Protein AF-A0A2R7T1H4-F1 (afdb_monomer_lite)

pLDDT: mean 83.09, std 16.17, range [51.97, 97.56]

Sequence (42 aa):
MKPTARQGRSTKVATIADVAALAGVSPMTVSRVVNGEANVRP

Radius of gyration: 16.77 Å; chains: 1; bounding box: 27×40×34 Å

Structure (mmCIF, N/CA/C/O backbone):
data_AF-A0A2R7T1H4-F1
#
_entry.id   AF-A0A2R7T1H4-F1
#
loop_
_atom_site.group_PDB
_atom_site.id
_atom_site.type_symbol
_atom_site.label_atom_id
_atom_site.label_alt_id
_atom_site.label_comp_id
_atom_site.label_asym_id
_atom_site.label_entity_id
_atom_site.label_seq_id
_atom_site.pdbx_PDB_ins_code
_atom_site.Cartn_x
_atom_site.Cartn_y
_atom_site.Cartn_z
_atom_site.occupancy
_atom_site.B_iso_or_equiv
_atom_site.auth_seq_id
_atom_site.auth_comp_id
_atom_site.auth_asym_id
_atom_site.auth_atom_id
_atom_site.pdbx_PDB_model_num
ATOM 1 N N . MET A 1 1 ? -13.868 30.950 26.767 1.00 53.09 1 MET A N 1
ATOM 2 C CA . MET A 1 1 ? -14.383 29.774 26.033 1.00 53.09 1 MET A CA 1
ATOM 3 C C . MET A 1 1 ? -13.268 29.285 25.122 1.00 53.09 1 MET A C 1
ATOM 5 O O . MET A 1 1 ? -12.884 30.009 24.216 1.00 53.09 1 MET A O 1
ATOM 9 N N . LYS A 1 2 ? -12.628 28.158 25.450 1.00 51.97 2 LYS A N 1
ATOM 10 C CA . LYS A 1 2 ? -11.515 27.618 24.654 1.00 51.97 2 LYS A CA 1
ATOM 11 C C . LYS A 1 2 ? -12.114 26.995 23.388 1.00 51.97 2 LYS A C 1
ATOM 13 O O . LYS A 1 2 ? -13.118 26.300 23.538 1.00 51.97 2 LYS A O 1
ATOM 18 N N . PRO A 1 3 ? -11.585 27.239 22.179 1.00 53.72 3 PRO A N 1
ATOM 19 C CA . PRO A 1 3 ? -12.113 26.587 20.992 1.00 53.72 3 PRO A CA 1
ATOM 20 C C . PRO A 1 3 ? -11.933 25.077 21.162 1.00 53.72 3 PRO A C 1
ATOM 22 O O . PRO A 1 3 ? -10.811 24.574 21.168 1.00 53.72 3 PRO A O 1
ATOM 25 N N . THR A 1 4 ? -13.048 24.370 21.361 1.00 60.94 4 THR A N 1
ATOM 26 C CA . THR A 1 4 ? -13.130 22.917 21.231 1.00 60.94 4 THR A CA 1
ATOM 27 C C . THR A 1 4 ? -12.539 22.594 19.875 1.00 60.94 4 THR A C 1
ATOM 29 O O . THR A 1 4 ? -13.078 23.038 18.858 1.00 60.94 4 THR A O 1
ATOM 32 N N . ALA A 1 5 ? -11.393 21.908 19.865 1.00 63.25 5 ALA A N 1
ATOM 33 C CA . ALA A 1 5 ? -10.800 21.411 18.641 1.00 63.25 5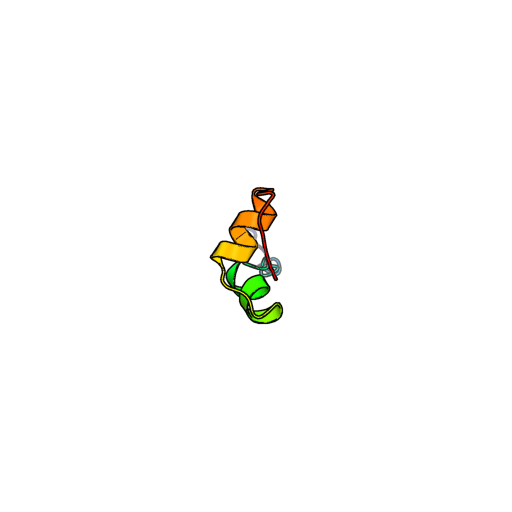 ALA A CA 1
ATOM 34 C C . ALA A 1 5 ? -11.923 20.702 17.893 1.00 63.25 5 ALA A C 1
ATOM 36 O O . ALA A 1 5 ? -12.477 19.717 18.388 1.00 63.25 5 ALA A O 1
ATOM 37 N N . ARG A 1 6 ? -12.334 21.274 16.753 1.00 59.69 6 ARG A N 1
ATOM 38 C CA . ARG A 1 6 ? -13.232 20.592 15.833 1.00 59.69 6 ARG A CA 1
ATOM 39 C C . ARG A 1 6 ? -12.622 19.217 15.690 1.00 59.69 6 ARG A C 1
ATOM 41 O O . ARG A 1 6 ? -11.445 19.118 15.343 1.00 59.69 6 ARG A O 1
ATOM 48 N N . GLN A 1 7 ? -13.403 18.200 16.020 1.00 61.16 7 GLN A N 1
ATOM 49 C CA . GLN A 1 7 ? -13.130 16.812 15.710 1.00 61.16 7 GLN A CA 1
ATOM 50 C C . GLN A 1 7 ? -13.123 16.718 14.183 1.00 61.16 7 GLN A C 1
ATOM 52 O O . GLN A 1 7 ? -14.080 16.292 13.546 1.00 61.16 7 GLN A O 1
ATOM 57 N N . GLY A 1 8 ? -12.087 17.312 13.589 1.00 54.81 8 GLY A N 1
ATOM 58 C CA . GLY A 1 8 ? -11.845 17.385 12.175 1.00 54.81 8 GLY A CA 1
ATOM 59 C C . GLY A 1 8 ? -11.782 15.946 11.767 1.00 54.81 8 GLY A C 1
ATOM 60 O O . GLY A 1 8 ? -11.002 15.189 12.342 1.00 54.81 8 GLY A O 1
ATOM 61 N N . ARG A 1 9 ? -12.716 15.578 10.893 1.00 61.22 9 ARG A N 1
ATOM 62 C CA . ARG A 1 9 ? -12.840 14.279 10.256 1.00 61.22 9 ARG A CA 1
ATOM 63 C C . ARG A 1 9 ? -11.459 13.645 10.189 1.00 61.22 9 ARG A C 1
ATOM 65 O O . ARG A 1 9 ? -10.655 14.062 9.364 1.00 61.22 9 ARG A O 1
ATOM 72 N N . SER A 1 10 ? -11.168 12.721 11.109 1.00 61.81 10 SER A N 1
ATOM 73 C CA . SER A 1 10 ? -9.953 11.928 11.016 1.00 61.81 10 SER A CA 1
ATOM 74 C C . SER A 1 10 ? -10.158 11.144 9.735 1.00 61.81 10 SER A C 1
ATOM 76 O O . SER A 1 10 ? -10.937 10.190 9.692 1.00 61.81 10 SER A O 1
ATOM 78 N N . THR A 1 11 ? -9.623 11.666 8.635 1.00 68.50 11 THR A N 1
ATOM 79 C CA . THR A 1 11 ? -9.562 10.961 7.370 1.00 68.50 11 THR A CA 1
ATOM 80 C C . THR A 1 11 ? -8.701 9.768 7.700 1.00 68.50 11 THR A C 1
ATOM 82 O O . THR A 1 11 ? -7.490 9.922 7.840 1.00 68.50 11 THR A O 1
ATOM 85 N N . LYS A 1 12 ? -9.339 8.625 7.979 1.00 76.56 12 LYS A N 1
ATOM 86 C CA . LYS A 1 12 ? -8.630 7.376 8.233 1.00 76.56 12 LYS A CA 1
ATOM 87 C C . LYS A 1 12 ? -7.646 7.213 7.084 1.00 76.56 12 LYS A C 1
ATOM 89 O O . LYS A 1 12 ? -8.061 7.066 5.937 1.00 76.56 12 LYS A O 1
ATOM 94 N N . VAL A 1 13 ? -6.366 7.360 7.397 1.00 87.50 13 VAL A N 1
ATOM 95 C CA . VAL A 1 13 ? -5.300 7.179 6.422 1.00 87.50 13 VAL A CA 1
ATOM 96 C C . VAL A 1 13 ? -5.251 5.687 6.145 1.00 87.50 13 VAL A C 1
ATOM 98 O O . VAL A 1 13 ? -5.217 4.898 7.090 1.00 87.50 13 VAL A O 1
ATOM 101 N N . ALA A 1 14 ? -5.301 5.311 4.867 1.00 91.31 14 ALA A N 1
ATOM 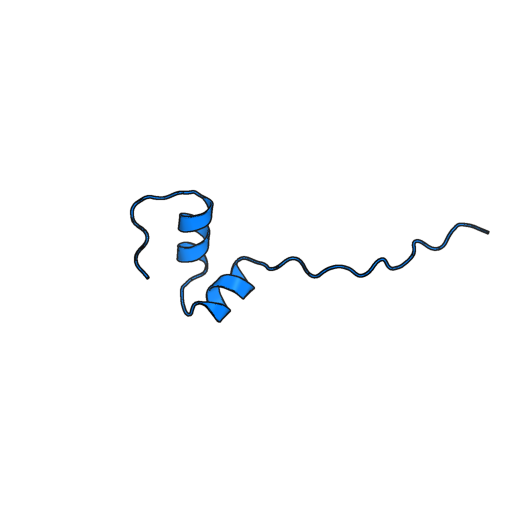102 C CA . ALA A 1 14 ? -5.158 3.918 4.479 1.00 91.31 14 ALA A CA 1
ATOM 103 C C . ALA A 1 14 ? -3.803 3.400 4.971 1.00 91.31 14 ALA A C 1
ATOM 105 O O . ALA A 1 14 ? -2.760 4.017 4.745 1.00 91.31 14 ALA A O 1
ATOM 106 N N . THR A 1 15 ? -3.832 2.279 5.673 1.00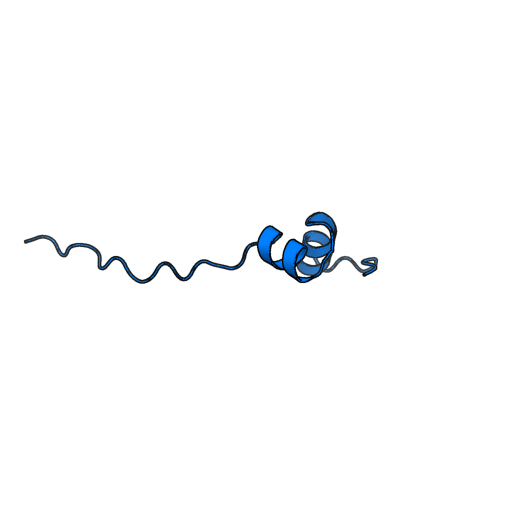 95.31 15 THR A N 1
ATOM 107 C CA . THR A 1 15 ? -2.646 1.611 6.192 1.00 95.31 15 THR A CA 1
ATOM 108 C C . THR A 1 15 ? -2.132 0.577 5.196 1.00 95.31 15 THR A C 1
ATOM 110 O O . THR A 1 15 ? -2.834 0.149 4.280 1.00 95.31 15 THR A O 1
ATOM 113 N N . ILE A 1 16 ? -0.904 0.106 5.417 1.00 96.69 16 ILE A N 1
ATOM 114 C CA . ILE A 1 16 ? -0.343 -1.033 4.678 1.00 96.69 16 ILE A CA 1
ATOM 115 C C . ILE A 1 16 ? -1.248 -2.269 4.799 1.00 96.69 16 ILE A C 1
ATOM 117 O O . ILE A 1 16 ? -1.402 -3.004 3.827 1.00 96.69 16 ILE A O 1
ATOM 121 N N . ALA A 1 17 ? -1.864 -2.489 5.966 1.00 96.81 17 ALA A N 1
ATOM 122 C CA . ALA A 1 17 ? -2.766 -3.615 6.184 1.00 96.81 17 ALA A CA 1
ATOM 123 C C . ALA A 1 17 ? -4.041 -3.503 5.334 1.00 96.81 17 ALA A C 1
ATOM 125 O O . ALA A 1 17 ? -4.462 -4.499 4.750 1.00 96.81 17 ALA A O 1
ATOM 126 N N . ASP A 1 18 ? -4.601 -2.296 5.208 1.00 96.19 18 ASP A N 1
ATOM 127 C CA . ASP A 1 18 ? -5.784 -2.049 4.374 1.00 96.19 18 ASP A CA 1
ATOM 128 C C . ASP A 1 18 ? -5.486 -2.351 2.900 1.00 96.19 18 ASP A C 1
ATOM 130 O O . ASP A 1 18 ? -6.252 -3.042 2.228 1.00 96.19 18 ASP A O 1
ATOM 134 N N . VAL A 1 19 ? -4.332 -1.886 2.408 1.00 96.25 19 VAL A N 1
ATOM 135 C CA . VAL A 1 19 ? -3.884 -2.140 1.032 1.00 96.25 19 VAL A CA 1
ATOM 136 C C . VAL A 1 19 ? -3.607 -3.627 0.807 1.00 96.25 19 VAL A C 1
ATOM 138 O O . VAL A 1 19 ? -4.019 -4.177 -0.211 1.00 96.25 19 VAL A O 1
ATOM 141 N N . ALA A 1 20 ? -2.945 -4.292 1.755 1.00 96.94 20 ALA A N 1
ATOM 142 C CA . ALA A 1 20 ? -2.621 -5.713 1.665 1.00 96.94 20 ALA A CA 1
ATOM 143 C C . ALA A 1 20 ? -3.885 -6.584 1.600 1.00 96.94 20 ALA A C 1
ATOM 145 O O . ALA A 1 20 ? -3.984 -7.459 0.740 1.00 96.94 20 ALA A O 1
ATOM 146 N N . ALA A 1 21 ? -4.872 -6.300 2.455 1.00 97.56 21 ALA A N 1
ATOM 147 C CA . ALA A 1 21 ? -6.152 -7.000 2.462 1.00 97.56 21 ALA A CA 1
ATOM 148 C C . ALA A 1 21 ? -6.930 -6.790 1.155 1.00 97.56 21 ALA A C 1
ATOM 150 O O . ALA A 1 21 ? -7.461 -7.750 0.602 1.00 97.56 21 ALA A O 1
ATOM 151 N N . LEU A 1 22 ? -6.960 -5.556 0.640 1.00 96.94 22 LEU A N 1
ATOM 152 C CA . LEU A 1 22 ? -7.634 -5.233 -0.619 1.00 96.94 22 LEU A CA 1
ATOM 153 C C . LEU A 1 22 ? -6.976 -5.917 -1.827 1.00 96.94 22 LEU A C 1
ATOM 155 O O . LEU A 1 22 ? -7.674 -6.356 -2.736 1.00 96.94 22 LEU A O 1
ATOM 159 N N . ALA A 1 23 ? -5.645 -6.000 -1.841 1.00 95.12 23 ALA A N 1
ATOM 160 C CA . ALA A 1 23 ? -4.878 -6.576 -2.942 1.00 95.12 23 ALA A CA 1
ATOM 161 C C . ALA A 1 23 ? -4.689 -8.102 -2.842 1.00 95.12 23 ALA A C 1
ATOM 163 O O . ALA A 1 23 ? -4.215 -8.709 -3.796 1.00 95.12 23 ALA A O 1
ATOM 164 N N . GLY A 1 24 ? -5.037 -8.728 -1.713 1.00 96.44 24 GLY A N 1
ATOM 165 C CA . GLY A 1 24 ? -4.861 -10.170 -1.510 1.00 96.44 24 GLY A CA 1
ATOM 166 C C . GLY A 1 24 ? -3.401 -10.605 -1.337 1.00 96.44 24 GLY A C 1
ATOM 167 O O 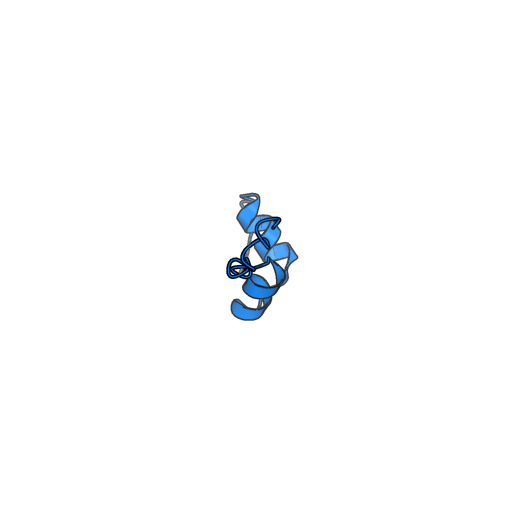. GLY A 1 24 ? -3.068 -11.755 -1.608 1.00 96.44 24 GLY A O 1
ATOM 168 N N . VAL A 1 25 ? -2.530 -9.703 -0.877 1.00 96.38 25 VAL A N 1
ATOM 169 C CA . VAL A 1 25 ? -1.092 -9.956 -0.688 1.00 96.38 25 VAL A CA 1
ATOM 170 C C . VAL A 1 25 ? -0.684 -9.791 0.774 1.00 96.38 25 VAL A C 1
ATOM 172 O O . VAL A 1 25 ? -1.437 -9.290 1.607 1.00 96.38 25 VAL A O 1
ATOM 175 N N . SER A 1 26 ? 0.545 -10.181 1.114 1.00 95.81 26 SER A N 1
ATOM 176 C CA . SER A 1 26 ? 1.078 -9.939 2.458 1.00 95.81 26 SER A CA 1
ATOM 177 C C . SER A 1 26 ? 1.451 -8.459 2.678 1.00 95.81 26 SER A C 1
ATOM 179 O O . SER A 1 26 ? 1.931 -7.804 1.748 1.00 95.81 26 SER A O 1
ATOM 181 N N . PRO A 1 27 ? 1.358 -7.927 3.916 1.00 96.94 27 PRO A N 1
ATOM 182 C CA . PRO A 1 27 ? 1.833 -6.576 4.246 1.00 96.94 27 PRO A CA 1
ATOM 183 C C . PRO A 1 27 ? 3.298 -6.330 3.861 1.00 96.94 27 PRO A C 1
ATOM 185 O O . PRO A 1 27 ? 3.665 -5.232 3.449 1.00 96.94 27 PRO A O 1
ATOM 188 N N . MET A 1 28 ? 4.131 -7.373 3.936 1.00 95.75 28 MET A N 1
ATOM 189 C CA . MET A 1 28 ? 5.536 -7.320 3.527 1.00 95.75 28 MET A C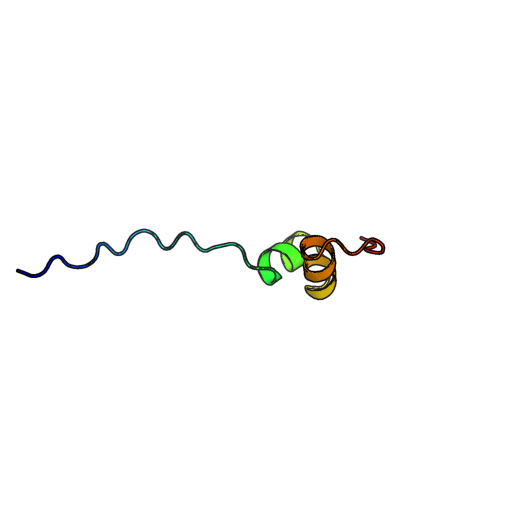A 1
ATOM 190 C C . MET A 1 28 ? 5.685 -7.026 2.030 1.00 95.75 28 MET A C 1
ATOM 192 O O . MET A 1 28 ? 6.572 -6.277 1.637 1.00 95.75 28 MET A O 1
ATOM 196 N N . THR A 1 29 ? 4.789 -7.557 1.195 1.00 95.50 29 THR A N 1
ATOM 197 C CA . THR A 1 29 ? 4.766 -7.282 -0.249 1.00 95.50 29 THR A CA 1
ATOM 198 C C . THR A 1 29 ? 4.482 -5.809 -0.514 1.00 95.50 29 THR A C 1
ATOM 200 O O . THR A 1 29 ? 5.237 -5.172 -1.241 1.00 95.50 29 THR A O 1
ATOM 203 N N . VAL A 1 30 ? 3.475 -5.236 0.150 1.00 96.06 30 VAL A N 1
ATOM 204 C CA . VAL A 1 30 ? 3.164 -3.800 0.048 1.00 96.06 30 VAL A CA 1
ATOM 205 C C . VAL A 1 30 ? 4.325 -2.942 0.565 1.00 96.06 30 VAL A C 1
ATOM 207 O O . VAL A 1 30 ? 4.693 -1.962 -0.078 1.00 96.06 30 VAL A O 1
ATOM 210 N N . SER A 1 31 ? 4.959 -3.326 1.679 1.00 95.75 31 SER A N 1
ATOM 211 C CA . SER A 1 31 ? 6.124 -2.606 2.212 1.00 95.75 31 SER A CA 1
ATOM 212 C C . SER A 1 31 ? 7.286 -2.569 1.221 1.00 95.75 31 SER A C 1
ATOM 214 O O . SER A 1 31 ? 7.895 -1.516 1.053 1.00 95.75 31 SER A O 1
ATOM 216 N N . ARG A 1 32 ? 7.584 -3.685 0.546 1.00 95.44 32 ARG A N 1
ATOM 217 C CA . ARG A 1 32 ? 8.621 -3.738 -0.493 1.00 95.44 32 ARG A CA 1
ATOM 218 C C . ARG A 1 32 ? 8.319 -2.800 -1.662 1.00 95.44 32 ARG A C 1
ATOM 220 O O . ARG A 1 32 ? 9.225 -2.119 -2.125 1.00 95.44 32 ARG A O 1
ATOM 227 N N . VAL A 1 33 ? 7.056 -2.716 -2.095 1.00 94.69 33 VAL A N 1
ATOM 228 C CA . VAL A 1 33 ? 6.625 -1.787 -3.160 1.00 94.69 33 VAL A CA 1
ATOM 229 C C . VAL A 1 33 ? 6.839 -0.336 -2.743 1.00 94.69 33 VAL A C 1
ATOM 231 O O . VAL A 1 33 ? 7.422 0.435 -3.498 1.00 94.69 33 VAL A O 1
ATOM 234 N N . VAL A 1 34 ? 6.403 0.034 -1.536 1.00 94.19 34 VAL A N 1
ATOM 235 C CA . VAL A 1 34 ? 6.569 1.400 -1.010 1.00 94.19 34 VAL A CA 1
ATOM 236 C C . VAL A 1 34 ? 8.049 1.778 -0.901 1.00 94.19 34 VAL A C 1
ATOM 238 O O . VAL A 1 34 ? 8.412 2.913 -1.194 1.00 94.19 34 VAL A O 1
ATOM 241 N N . ASN A 1 35 ? 8.903 0.820 -0.540 1.00 94.94 35 ASN A N 1
ATOM 242 C CA . ASN A 1 35 ? 10.352 1.004 -0.464 1.00 94.94 35 ASN A CA 1
ATOM 243 C C . ASN A 1 35 ? 11.069 0.878 -1.824 1.00 94.94 35 ASN A C 1
ATOM 245 O O . ASN A 1 35 ? 12.291 1.000 -1.875 1.00 94.94 35 ASN A O 1
ATOM 249 N N . GLY A 1 36 ? 10.342 0.641 -2.922 1.00 93.25 36 GLY A N 1
ATOM 250 C CA . GLY A 1 36 ? 10.905 0.574 -4.272 1.00 93.25 36 GLY A CA 1
ATOM 251 C C 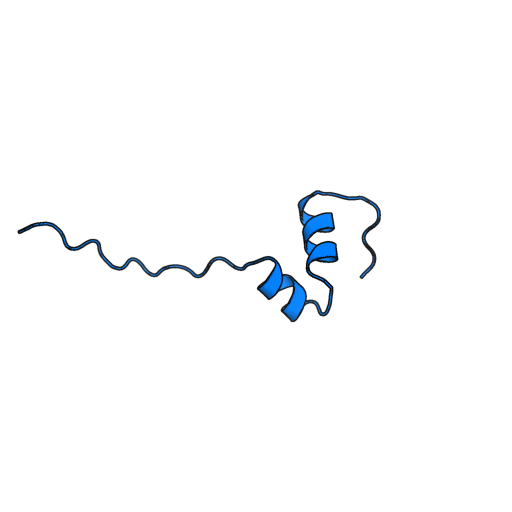. GLY A 1 36 ? 11.757 -0.666 -4.554 1.00 93.25 36 GLY A C 1
ATOM 252 O O . GLY A 1 36 ? 12.625 -0.626 -5.425 1.00 93.25 36 GLY A O 1
ATOM 253 N N . GLU A 1 37 ? 11.548 -1.771 -3.837 1.00 95.19 37 GLU A N 1
ATOM 254 C CA . GLU A 1 37 ? 12.282 -3.006 -4.110 1.00 95.19 37 GLU A CA 1
ATOM 255 C C . GLU A 1 37 ? 11.910 -3.589 -5.482 1.00 95.19 37 GLU A C 1
ATOM 257 O O . GLU A 1 37 ? 10.740 -3.748 -5.822 1.00 95.19 37 GLU A O 1
ATOM 262 N N . ALA A 1 38 ? 12.922 -3.963 -6.269 1.00 81.88 38 ALA A N 1
ATOM 263 C CA . ALA A 1 38 ? 12.743 -4.372 -7.665 1.00 81.88 38 ALA A CA 1
ATOM 264 C C . ALA A 1 38 ? 12.103 -5.764 -7.854 1.00 81.88 38 ALA A C 1
ATOM 266 O O . ALA A 1 38 ? 11.598 -6.069 -8.930 1.00 81.88 38 ALA A O 1
ATOM 267 N N . ASN A 1 39 ? 12.124 -6.623 -6.829 1.00 81.88 39 ASN A N 1
ATOM 268 C CA . ASN A 1 39 ? 11.705 -8.026 -6.926 1.00 81.88 39 ASN A CA 1
ATOM 269 C C . ASN A 1 39 ? 10.405 -8.307 -6.156 1.00 81.88 39 ASN A C 1
ATOM 271 O O . ASN A 1 39 ? 10.333 -9.243 -5.356 1.00 81.88 39 ASN A O 1
ATOM 275 N N . VAL A 1 40 ? 9.364 -7.507 -6.391 1.00 80.81 40 VAL A N 1
ATOM 276 C CA . VAL A 1 40 ? 8.017 -7.785 -5.873 1.00 80.81 40 VAL A CA 1
ATOM 277 C C . VAL A 1 40 ? 7.227 -8.589 -6.907 1.00 80.81 40 VAL A C 1
ATOM 279 O O . VAL A 1 40 ? 7.091 -8.166 -8.051 1.00 80.81 40 VAL A O 1
ATOM 282 N N . ARG A 1 41 ? 6.704 -9.755 -6.507 1.00 71.50 41 ARG A N 1
ATOM 283 C CA . ARG A 1 41 ? 5.774 -10.562 -7.313 1.00 71.50 41 ARG A CA 1
ATOM 284 C C . ARG A 1 41 ? 4.355 -10.430 -6.738 1.00 71.50 41 ARG A C 1
ATOM 286 O O . ARG A 1 41 ? 4.257 -10.378 -5.509 1.00 71.50 41 ARG A O 1
ATOM 293 N N . PRO A 1 42 ? 3.321 -10.318 -7.595 1.00 64.12 42 PRO A N 1
ATOM 294 C CA . PRO A 1 42 ? 1.925 -10.260 -7.167 1.00 64.12 42 PRO A CA 1
ATOM 295 C C . PRO A 1 42 ? 1.481 -11.555 -6.483 1.00 64.12 42 PRO A C 1
ATOM 297 O O . PRO A 1 42 ? 2.021 -12.630 -6.841 1.00 64.12 42 PRO A O 1
#

Foldseek 3Di:
DPPPPPPPPPPPDQDLVNVCVVVVHDSVLSVCVVVPPPDRDD

Secondary structure (DSSP, 8-state):
------------PPPHHHHHHHHTS-HHHHHHHHTT-S----